Protein AF-A0A9E1R5B2-F1 (afdb_monomer_lite)

Structure (mmCIF, N/CA/C/O backbone):
data_AF-A0A9E1R5B2-F1
#
_entry.id   AF-A0A9E1R5B2-F1
#
loop_
_atom_site.group_PDB
_atom_site.id
_atom_site.type_symbol
_atom_site.label_atom_id
_atom_site.label_alt_id
_atom_site.label_comp_id
_atom_site.label_asym_id
_atom_site.label_entity_id
_atom_site.label_seq_id
_atom_site.pdbx_PDB_ins_code
_atom_site.Cartn_x
_atom_site.Cartn_y
_atom_site.Cartn_z
_atom_site.occupancy
_atom_site.B_iso_or_equiv
_atom_site.auth_seq_id
_atom_site.auth_comp_id
_atom_site.auth_asym_id
_atom_site.auth_atom_id
_atom_site.pdbx_PDB_model_num
ATOM 1 N N . MET A 1 1 ? -4.567 -9.387 32.102 1.00 35.97 1 MET A N 1
ATOM 2 C CA . MET A 1 1 ? -4.896 -8.637 30.871 1.00 35.97 1 MET A CA 1
ATOM 3 C C . MET A 1 1 ? -3.694 -7.765 30.539 1.00 35.97 1 MET A C 1
ATOM 5 O O . MET A 1 1 ? -3.630 -6.636 31.003 1.00 35.97 1 MET A O 1
ATOM 9 N N . ASN A 1 2 ? -2.691 -8.317 29.847 1.00 33.41 2 ASN A N 1
ATOM 10 C CA . ASN A 1 2 ? -1.475 -7.568 29.528 1.00 33.41 2 ASN A CA 1
ATOM 11 C C . ASN A 1 2 ? -1.735 -6.701 28.302 1.00 33.41 2 ASN A C 1
ATOM 13 O O . ASN A 1 2 ? -1.891 -7.204 27.193 1.00 33.41 2 ASN A O 1
ATOM 17 N N . GLN A 1 3 ? -1.818 -5.397 28.540 1.00 43.84 3 GLN A N 1
ATOM 18 C CA . GLN A 1 3 ? -1.762 -4.391 27.496 1.00 43.84 3 GLN A CA 1
ATOM 19 C C . GLN A 1 3 ? -0.356 -4.438 26.897 1.00 43.84 3 GLN A C 1
ATOM 21 O O . GLN A 1 3 ? 0.608 -4.012 27.530 1.00 43.84 3 GLN A O 1
ATOM 26 N N . THR A 1 4 ? -0.222 -4.995 25.697 1.00 49.78 4 THR A N 1
ATOM 27 C CA . THR A 1 4 ? 1.000 -4.848 24.910 1.00 49.78 4 THR A CA 1
ATOM 28 C C . THR A 1 4 ? 1.138 -3.366 24.574 1.00 49.78 4 THR A C 1
ATOM 30 O O . THR A 1 4 ? 0.396 -2.843 23.743 1.00 49.78 4 THR A O 1
ATOM 33 N N . GLN A 1 5 ? 2.036 -2.666 25.267 1.00 50.47 5 GLN A N 1
ATOM 34 C CA . GLN A 1 5 ? 2.454 -1.321 24.885 1.00 50.47 5 GLN A CA 1
ATOM 35 C C . GLN A 1 5 ? 3.054 -1.407 23.481 1.00 50.47 5 GLN A C 1
ATOM 37 O O . GLN A 1 5 ? 4.150 -1.934 23.301 1.00 50.47 5 GLN A O 1
ATOM 42 N N . ILE A 1 6 ? 2.327 -0.913 22.480 1.00 56.50 6 ILE A N 1
ATOM 43 C CA . ILE A 1 6 ? 2.878 -0.728 21.140 1.00 56.50 6 ILE A CA 1
ATOM 4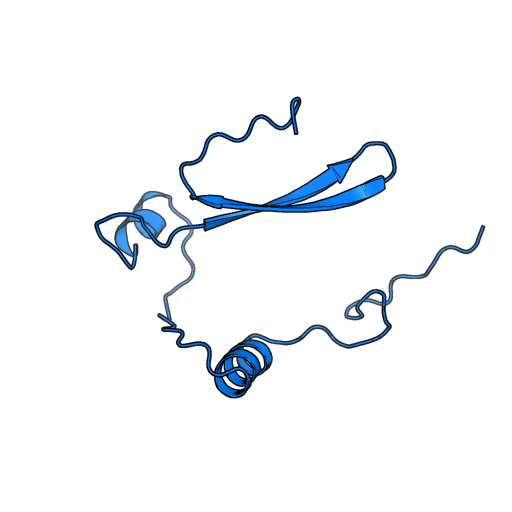4 C C . ILE A 1 6 ? 3.889 0.417 21.251 1.00 56.50 6 ILE A C 1
ATOM 46 O O . ILE A 1 6 ? 3.510 1.585 21.325 1.00 56.50 6 ILE A O 1
ATOM 50 N N . GLN A 1 7 ? 5.179 0.084 21.330 1.00 56.38 7 GLN A N 1
ATOM 51 C CA . GLN A 1 7 ? 6.245 1.065 21.137 1.00 56.38 7 GLN A CA 1
ATOM 52 C C . GLN A 1 7 ? 6.146 1.607 19.709 1.00 56.38 7 GLN A C 1
ATOM 54 O O . GLN A 1 7 ? 6.075 0.837 18.750 1.00 56.38 7 GLN A O 1
ATOM 59 N N . ALA A 1 8 ? 6.134 2.934 19.568 1.00 61.44 8 ALA A N 1
ATOM 60 C CA . ALA A 1 8 ? 6.163 3.582 18.263 1.00 61.44 8 ALA A CA 1
ATOM 61 C C . ALA A 1 8 ? 7.366 3.058 17.447 1.00 61.44 8 ALA A C 1
ATOM 63 O O . ALA A 1 8 ? 8.477 2.982 17.968 1.00 61.44 8 ALA A O 1
ATOM 64 N N . ASN A 1 9 ? 7.140 2.691 16.180 1.00 71.88 9 ASN A N 1
ATOM 65 C CA . ASN A 1 9 ? 8.136 2.156 15.231 1.00 71.88 9 ASN A CA 1
ATOM 66 C C . ASN A 1 9 ? 8.660 0.726 15.477 1.00 71.88 9 ASN A C 1
ATOM 68 O O . ASN A 1 9 ? 9.794 0.411 15.096 1.00 71.88 9 ASN A O 1
ATOM 72 N N . ARG A 1 10 ? 7.854 -0.166 16.063 1.00 85.62 10 ARG A N 1
ATOM 73 C CA . ARG A 1 10 ? 8.148 -1.609 16.115 1.00 85.62 10 ARG A CA 1
ATOM 74 C C . ARG A 1 10 ? 6.993 -2.438 15.553 1.00 85.62 10 ARG A C 1
ATOM 76 O O . ARG A 1 10 ? 5.830 -2.104 15.771 1.00 85.62 10 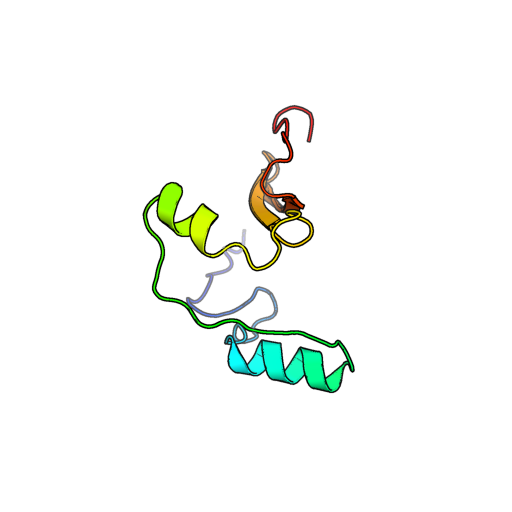ARG A O 1
ATOM 83 N N . LEU A 1 11 ? 7.322 -3.508 14.831 1.00 85.62 11 LEU A N 1
ATOM 84 C CA . LEU A 1 11 ? 6.361 -4.525 14.402 1.00 85.62 11 LEU A CA 1
ATOM 85 C C . LEU A 1 11 ? 5.992 -5.448 15.577 1.00 85.62 11 LEU A C 1
ATOM 87 O O . LEU A 1 11 ? 6.625 -5.419 16.633 1.00 85.62 11 LEU A O 1
ATOM 91 N N . ILE A 1 12 ? 4.953 -6.272 15.401 1.00 84.12 12 ILE A N 1
ATOM 92 C CA . ILE A 1 12 ? 4.440 -7.184 16.446 1.00 84.12 12 ILE A CA 1
ATOM 93 C C . ILE A 1 12 ? 5.512 -8.192 16.901 1.00 84.12 12 ILE A C 1
ATOM 95 O O . ILE A 1 12 ? 5.507 -8.613 18.055 1.00 84.12 12 ILE A O 1
ATOM 99 N N . ASP A 1 13 ? 6.447 -8.543 16.019 1.00 87.38 13 ASP A N 1
ATOM 100 C CA . ASP A 1 13 ? 7.582 -9.429 16.300 1.00 87.38 13 ASP A CA 1
ATOM 101 C C . ASP A 1 13 ? 8.788 -8.716 16.951 1.00 87.38 13 ASP A C 1
ATOM 103 O O . ASP A 1 13 ? 9.809 -9.345 17.220 1.00 87.38 13 ASP A O 1
ATOM 107 N N . GLY A 1 14 ? 8.684 -7.410 17.223 1.00 87.50 14 GLY A N 1
ATOM 108 C CA . GLY A 1 14 ? 9.745 -6.599 17.824 1.00 87.50 14 GLY A CA 1
ATOM 109 C C . GLY A 1 14 ? 10.779 -6.052 16.836 1.00 87.50 14 GLY A C 1
ATOM 110 O O . GLY A 1 14 ? 11.677 -5.317 17.255 1.00 87.50 14 GLY A O 1
ATOM 111 N N . SER A 1 15 ? 10.660 -6.354 15.541 1.00 89.31 15 SER A N 1
ATOM 112 C CA . SER A 1 15 ? 11.552 -5.825 14.506 1.00 89.31 15 SER A CA 1
ATOM 113 C C . SER A 1 15 ? 11.222 -4.373 14.123 1.00 89.31 15 SER A C 1
ATOM 115 O O . SER A 1 15 ? 10.171 -3.819 14.467 1.00 89.31 15 SER A O 1
ATOM 117 N N . THR A 1 16 ? 12.153 -3.710 13.432 1.00 90.75 16 THR A N 1
ATOM 118 C CA . THR A 1 16 ? 11.928 -2.395 12.814 1.00 90.75 16 THR A CA 1
ATOM 119 C C . THR A 1 16 ? 11.202 -2.545 11.479 1.00 90.75 16 THR A C 1
ATOM 121 O O . THR A 1 16 ? 11.631 -3.376 10.676 1.00 90.75 16 THR A O 1
ATOM 124 N N . PRO A 1 17 ? 10.191 -1.709 11.178 1.00 90.81 17 PRO A N 1
ATOM 125 C CA . PRO A 1 17 ? 9.629 -1.632 9.834 1.00 90.81 17 PRO A CA 1
ATOM 126 C C . PRO A 1 17 ? 10.720 -1.342 8.797 1.00 90.81 17 PRO A C 1
ATOM 128 O O . PRO A 1 17 ? 11.592 -0.503 9.035 1.00 90.81 17 PRO A O 1
ATOM 131 N N . MET A 1 18 ? 10.660 -2.024 7.655 1.00 91.50 18 MET A N 1
ATOM 132 C CA . MET A 1 18 ? 11.553 -1.745 6.532 1.00 91.50 18 MET A CA 1
ATOM 133 C C . MET A 1 18 ? 11.197 -0.397 5.899 1.00 91.50 18 MET A C 1
ATOM 135 O O . MET A 1 18 ? 10.020 -0.066 5.749 1.00 91.50 18 MET A O 1
ATOM 139 N N . ASN A 1 19 ? 12.210 0.376 5.513 1.00 92.06 19 ASN A N 1
ATOM 140 C CA . ASN A 1 19 ? 12.023 1.529 4.635 1.00 92.06 19 ASN A CA 1
ATOM 141 C C . ASN A 1 19 ? 11.953 1.092 3.159 1.00 92.06 19 ASN A C 1
ATOM 143 O O . ASN A 1 19 ? 12.230 -0.062 2.831 1.00 92.06 19 ASN A O 1
ATOM 147 N N . SER A 1 20 ? 11.612 2.020 2.262 1.00 91.25 20 SER A N 1
ATOM 148 C CA . SER A 1 20 ? 11.448 1.726 0.834 1.00 91.25 20 SER A CA 1
ATOM 149 C C . SER A 1 20 ? 12.684 1.083 0.197 1.00 91.25 20 SER A C 1
ATOM 151 O O . SER A 1 20 ? 12.540 0.096 -0.515 1.00 91.25 20 SER A O 1
ATOM 153 N N . ASN A 1 21 ? 13.893 1.573 0.494 1.00 92.44 21 ASN A N 1
ATOM 154 C CA . ASN A 1 21 ? 15.127 1.034 -0.091 1.00 92.44 21 ASN A CA 1
ATOM 155 C C . ASN A 1 21 ? 15.355 -0.419 0.335 1.00 92.44 21 ASN A C 1
ATOM 157 O O . ASN A 1 21 ? 15.646 -1.262 -0.505 1.00 92.44 21 ASN A O 1
ATOM 161 N N . GLN A 1 22 ? 15.135 -0.725 1.616 1.00 94.56 22 GLN A N 1
ATOM 162 C CA . GLN A 1 22 ? 15.274 -2.087 2.140 1.00 94.56 22 GLN A CA 1
ATOM 163 C C . GLN A 1 22 ? 14.293 -3.063 1.476 1.00 94.56 22 GLN A C 1
ATOM 165 O O . GLN A 1 22 ? 14.636 -4.218 1.237 1.00 94.56 22 GLN A O 1
ATOM 170 N N . ILE A 1 23 ? 13.074 -2.612 1.162 1.00 93.94 23 ILE A N 1
ATOM 171 C CA . ILE A 1 23 ? 12.085 -3.431 0.448 1.00 93.94 23 ILE A CA 1
ATOM 172 C C . ILE A 1 23 ? 12.533 -3.670 -0.997 1.00 93.94 23 ILE A C 1
ATOM 174 O O . ILE A 1 23 ? 12.500 -4.809 -1.455 1.00 93.94 23 ILE A O 1
ATOM 178 N N . LEU A 1 24 ? 12.972 -2.626 -1.705 1.00 93.56 24 LEU A N 1
ATOM 179 C CA . LEU A 1 24 ? 13.423 -2.740 -3.095 1.00 93.56 24 LEU A CA 1
ATOM 180 C C . LEU A 1 24 ? 14.652 -3.651 -3.223 1.00 93.56 24 LEU A C 1
ATOM 182 O O . LEU A 1 24 ? 14.676 -4.529 -4.081 1.00 93.56 24 LEU A O 1
ATOM 186 N N . GLU A 1 25 ? 15.627 -3.516 -2.323 1.00 94.69 25 GLU A N 1
ATOM 187 C CA . GLU A 1 25 ? 16.774 -4.428 -2.232 1.00 94.69 25 GLU A CA 1
ATOM 188 C C . GLU A 1 25 ? 16.315 -5.870 -1.999 1.00 94.69 25 GLU A C 1
ATOM 190 O O . GLU A 1 25 ? 16.796 -6.793 -2.659 1.00 94.69 25 GLU A O 1
ATOM 195 N 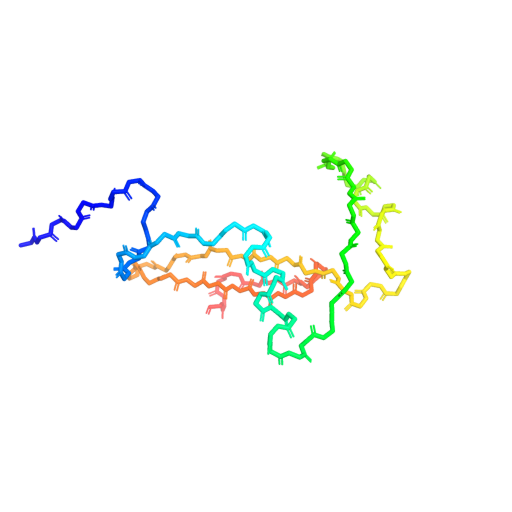N . LYS A 1 26 ? 15.321 -6.076 -1.124 1.00 95.12 26 LYS A N 1
ATOM 196 C CA . LYS A 1 26 ? 14.803 -7.415 -0.849 1.00 95.12 26 LYS A CA 1
ATOM 197 C C . LYS A 1 26 ? 14.133 -8.059 -2.062 1.00 95.12 26 LYS A C 1
ATOM 199 O O . LYS A 1 26 ? 14.257 -9.268 -2.246 1.00 95.12 26 LYS A O 1
ATOM 204 N N . LEU A 1 27 ? 13.433 -7.280 -2.885 1.00 95.62 27 LEU A N 1
ATOM 205 C CA . LEU A 1 27 ? 12.837 -7.774 -4.131 1.00 95.62 27 LEU A CA 1
ATOM 206 C C . LEU A 1 27 ? 13.917 -8.227 -5.123 1.00 95.62 27 LEU A C 1
ATOM 208 O O . LEU A 1 27 ? 13.787 -9.306 -5.702 1.00 95.62 27 LEU A O 1
ATOM 212 N N . ILE A 1 28 ? 15.015 -7.471 -5.234 1.00 94.94 28 ILE A N 1
ATOM 213 C CA . ILE A 1 28 ? 16.175 -7.830 -6.065 1.00 94.94 28 ILE A CA 1
ATOM 214 C C . ILE A 1 28 ? 16.816 -9.134 -5.572 1.00 94.94 28 ILE A C 1
ATOM 216 O O . ILE A 1 28 ? 17.067 -10.032 -6.371 1.00 94.94 28 ILE A O 1
ATOM 220 N N . GLU A 1 29 ? 17.039 -9.278 -4.260 1.00 96.81 29 GLU A N 1
ATOM 221 C CA . GLU A 1 29 ? 17.579 -10.514 -3.669 1.00 96.81 29 GLU A CA 1
ATOM 222 C C . GLU A 1 29 ? 16.712 -11.745 -3.963 1.00 96.81 29 GLU A C 1
ATOM 224 O O . GLU A 1 29 ? 17.226 -12.853 -4.109 1.00 96.81 29 GLU A O 1
ATOM 229 N N . LEU A 1 30 ? 15.392 -11.558 -4.025 1.00 97.50 30 LEU A N 1
ATOM 230 C CA . LEU A 1 30 ? 14.429 -12.612 -4.340 1.00 97.50 30 LEU A CA 1
ATOM 231 C C . LEU A 1 30 ? 14.320 -12.898 -5.847 1.00 97.50 30 LEU A C 1
ATOM 233 O O . LEU A 1 30 ? 13.615 -13.833 -6.224 1.00 97.50 30 LEU A O 1
ATOM 237 N N . GLY A 1 31 ? 15.003 -12.126 -6.700 1.00 96.44 31 GLY A N 1
ATOM 238 C CA . GLY A 1 31 ? 14.924 -12.246 -8.156 1.00 96.44 31 GLY A CA 1
ATOM 239 C C . GLY A 1 31 ? 13.578 -11.797 -8.731 1.00 96.44 31 GLY A C 1
ATOM 240 O O . GLY A 1 31 ? 13.148 -12.327 -9.752 1.00 96.44 31 GLY A O 1
ATOM 241 N N . ILE A 1 32 ? 12.884 -10.874 -8.056 1.00 95.31 32 ILE A N 1
ATOM 242 C CA . ILE A 1 32 ? 11.604 -10.319 -8.506 1.00 95.31 32 ILE A CA 1
ATOM 243 C C . ILE A 1 32 ? 11.881 -9.035 -9.287 1.00 95.31 32 ILE A C 1
ATOM 245 O O . ILE A 1 32 ? 12.288 -8.028 -8.708 1.00 95.31 32 ILE A O 1
ATOM 249 N N . ASP A 1 33 ? 11.618 -9.061 -10.592 1.00 90.19 33 ASP A N 1
ATOM 250 C CA . ASP A 1 33 ? 11.750 -7.881 -11.443 1.00 90.19 33 ASP A CA 1
ATOM 251 C C . ASP A 1 33 ? 10.693 -6.828 -11.077 1.00 90.19 33 ASP A C 1
ATOM 253 O O . ASP A 1 33 ? 9.486 -7.072 -11.149 1.00 90.19 33 ASP A O 1
ATOM 257 N N . CYS A 1 34 ? 11.143 -5.631 -10.69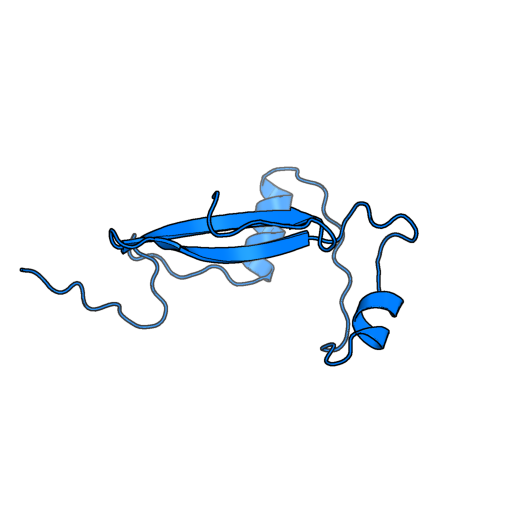8 1.00 87.06 34 CYS A N 1
ATOM 258 C CA . CYS A 1 34 ? 10.281 -4.498 -10.379 1.00 87.06 34 CYS A CA 1
ATOM 259 C C . CYS A 1 34 ? 10.788 -3.215 -11.046 1.00 87.06 34 CYS A C 1
ATOM 261 O O . CYS A 1 34 ? 11.985 -2.937 -11.065 1.00 87.06 34 CYS A O 1
ATOM 263 N N . THR A 1 35 ? 9.868 -2.406 -11.571 1.00 87.25 35 THR A N 1
ATOM 264 C CA . THR A 1 35 ? 10.168 -1.059 -12.076 1.00 87.25 35 THR A CA 1
ATOM 265 C C . THR A 1 35 ? 9.555 -0.032 -11.133 1.00 87.25 35 THR A C 1
ATOM 267 O O . THR A 1 35 ? 8.355 -0.084 -10.869 1.00 87.25 35 THR A O 1
ATOM 270 N N . THR A 1 36 ? 10.368 0.904 -10.644 1.00 87.81 36 THR A N 1
ATOM 271 C CA . THR A 1 36 ? 9.925 2.006 -9.777 1.00 87.81 36 THR A CA 1
ATOM 272 C C . THR A 1 36 ? 9.929 3.307 -10.569 1.00 87.81 36 THR A C 1
ATOM 274 O O . THR A 1 36 ? 10.918 3.626 -11.227 1.00 87.81 36 THR A O 1
ATOM 277 N N . ILE A 1 37 ? 8.828 4.057 -10.507 1.00 84.88 37 ILE A N 1
ATOM 278 C CA . ILE A 1 37 ? 8.691 5.376 -11.134 1.00 84.88 37 ILE A CA 1
ATOM 279 C C . ILE A 1 37 ? 8.542 6.406 -10.016 1.00 84.88 37 ILE A C 1
ATOM 281 O O . ILE A 1 37 ? 7.522 6.429 -9.329 1.00 84.88 37 ILE A O 1
ATOM 285 N N . ASP A 1 38 ? 9.550 7.257 -9.840 1.00 86.44 38 ASP A N 1
ATOM 286 C CA . ASP A 1 38 ? 9.475 8.375 -8.901 1.00 86.44 38 ASP A CA 1
ATOM 287 C C . ASP A 1 38 ? 8.574 9.481 -9.455 1.00 86.44 38 ASP A C 1
ATOM 289 O O . ASP A 1 38 ? 8.687 9.889 -10.613 1.00 86.44 38 ASP A O 1
ATOM 293 N N . HIS A 1 39 ? 7.684 9.996 -8.611 1.00 82.44 39 HIS A N 1
ATOM 294 C CA . HIS A 1 39 ? 6.747 11.046 -8.983 1.00 82.44 39 HIS A CA 1
ATOM 295 C C . HIS A 1 39 ? 6.466 11.988 -7.803 1.00 82.44 39 HIS A C 1
ATOM 297 O O . HIS A 1 39 ? 6.612 11.594 -6.642 1.00 82.44 39 HIS A O 1
ATOM 303 N N . PRO A 1 40 ? 6.057 13.244 -8.058 1.00 84.50 40 PRO A N 1
ATOM 304 C CA . PRO A 1 40 ? 5.624 14.138 -6.991 1.00 84.50 40 PRO A CA 1
ATOM 305 C C . PRO A 1 40 ? 4.360 13.597 -6.293 1.00 84.50 40 PRO A C 1
ATOM 307 O O . PRO A 1 40 ? 3.581 12.868 -6.914 1.00 84.50 40 PRO A O 1
ATOM 310 N N . PRO A 1 41 ? 4.113 13.954 -5.018 1.00 82.19 41 PRO A N 1
ATOM 311 C CA . PRO A 1 41 ? 2.879 13.588 -4.331 1.00 82.19 41 PRO A CA 1
ATOM 312 C C . PRO A 1 41 ? 1.639 14.072 -5.090 1.00 82.19 41 PRO A C 1
ATOM 314 O O . PRO A 1 41 ? 1.559 15.230 -5.497 1.00 82.19 41 PRO A O 1
ATOM 317 N N . MET A 1 42 ? 0.667 13.177 -5.245 1.00 77.06 42 MET A N 1
ATOM 318 C CA . MET A 1 42 ? -0.564 13.415 -5.997 1.00 77.06 42 MET A CA 1
ATOM 319 C C . MET A 1 42 ? -1.706 13.692 -5.024 1.00 77.06 42 MET A C 1
ATOM 321 O O . MET A 1 42 ? -1.910 12.930 -4.079 1.00 77.06 42 MET A O 1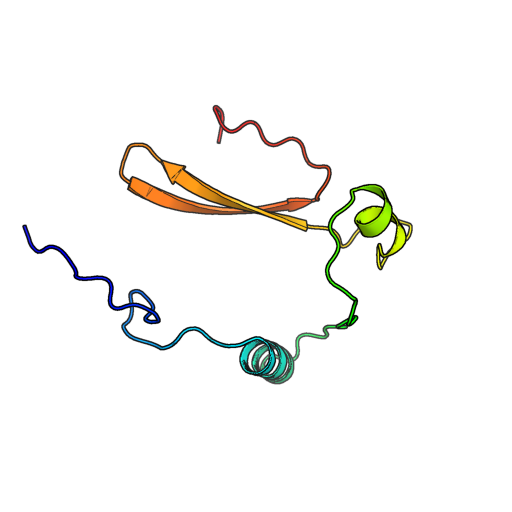
ATOM 325 N N . PHE A 1 43 ? -2.460 14.766 -5.255 1.00 76.50 43 PHE A N 1
ATOM 326 C CA . PHE A 1 43 ? -3.570 15.160 -4.375 1.00 76.50 43 PHE A CA 1
ATOM 327 C C . PHE A 1 43 ? -4.923 15.192 -5.086 1.00 76.50 43 PHE A C 1
ATOM 329 O O . PHE A 1 43 ? -5.959 15.172 -4.422 1.00 76.50 43 PHE A O 1
ATOM 336 N N . SER A 1 44 ? -4.933 15.238 -6.421 1.00 80.81 44 SER A N 1
ATOM 337 C CA . SER A 1 44 ? -6.160 15.241 -7.211 1.00 80.81 44 SER A CA 1
ATOM 338 C C . SER A 1 44 ? -6.342 13.935 -7.982 1.00 80.81 44 SER A C 1
ATOM 340 O O . SER A 1 44 ? -5.385 13.265 -8.369 1.00 80.81 44 SER A O 1
ATOM 342 N N . VAL A 1 45 ? -7.604 13.593 -8.248 1.00 73.69 45 VAL A N 1
ATOM 343 C CA . VAL A 1 45 ? -7.972 12.418 -9.054 1.00 73.69 45 VAL A CA 1
ATOM 344 C C . VAL A 1 45 ? -7.436 12.537 -10.484 1.00 73.69 45 VAL A C 1
ATOM 346 O O . VAL A 1 45 ? -7.049 11.534 -11.080 1.00 73.69 45 VAL A O 1
ATOM 349 N N . SER A 1 46 ? -7.421 13.749 -11.048 1.00 71.50 46 SER A N 1
ATOM 350 C CA . SER A 1 46 ? -6.872 14.001 -12.384 1.00 71.50 46 SER A CA 1
ATOM 351 C C . SER A 1 46 ? -5.372 13.749 -12.437 1.00 71.50 46 SER A C 1
ATOM 353 O O . SER A 1 46 ? -4.911 13.133 -13.396 1.00 71.50 46 SER A O 1
ATOM 355 N N . ASP A 1 47 ? -4.638 14.151 -11.396 1.00 68.81 47 ASP A N 1
ATOM 356 C CA . ASP A 1 47 ? -3.198 13.921 -11.332 1.00 68.81 47 ASP A CA 1
ATOM 357 C C . ASP A 1 47 ? -2.937 12.413 -11.268 1.00 68.81 47 ASP A C 1
ATOM 359 O O . ASP A 1 47 ? -2.264 11.882 -12.151 1.00 68.81 47 ASP A O 1
ATOM 363 N N . SER A 1 48 ? -3.564 11.686 -10.330 1.00 69.75 48 SER A N 1
ATOM 364 C CA . SER A 1 48 ? -3.399 10.226 -10.185 1.00 69.75 48 SER A CA 1
ATOM 365 C C . SER A 1 48 ? -3.694 9.442 -11.467 1.00 69.75 48 SER A C 1
ATOM 367 O O . SER A 1 48 ? -3.022 8.458 -11.756 1.00 69.75 48 SER A O 1
ATOM 369 N N . LYS A 1 49 ? -4.658 9.893 -12.279 1.00 67.94 49 LYS A N 1
ATOM 370 C CA . LYS A 1 49 ? -4.977 9.263 -13.571 1.00 67.94 49 LYS A CA 1
ATOM 371 C C . LYS A 1 49 ? -3.948 9.546 -14.665 1.00 67.94 49 LYS A C 1
ATOM 373 O O . LYS A 1 49 ? -3.771 8.714 -15.549 1.00 67.94 49 LYS A O 1
ATOM 378 N N . SER A 1 50 ? -3.295 10.706 -14.629 1.00 64.25 50 SER A N 1
ATOM 379 C CA . SER A 1 50 ? -2.334 11.127 -15.659 1.00 64.25 50 SER A CA 1
ATOM 380 C C . SER A 1 50 ? -0.990 10.400 -15.581 1.00 64.25 50 SER A C 1
ATOM 382 O O . SER A 1 50 ? -0.304 10.278 -16.591 1.00 64.25 50 SER A O 1
ATOM 384 N N . LEU A 1 51 ? -0.638 9.884 -14.400 1.00 64.75 51 LEU A N 1
ATOM 385 C CA . LEU A 1 51 ? 0.628 9.199 -14.138 1.00 64.75 51 LEU A CA 1
ATOM 386 C C . LEU A 1 51 ? 0.497 7.667 -14.134 1.00 64.75 51 LEU A C 1
ATOM 388 O O . LEU A 1 51 ? 1.399 6.965 -13.680 1.00 64.75 51 LEU A O 1
ATOM 392 N N . ARG A 1 52 ? -0.628 7.138 -14.631 1.00 65.81 52 ARG A N 1
ATOM 393 C CA . ARG A 1 52 ? -0.845 5.695 -14.747 1.00 65.81 52 ARG A CA 1
ATOM 394 C C . ARG A 1 52 ? 0.248 5.088 -15.621 1.00 65.81 52 ARG A C 1
ATOM 396 O O . ARG A 1 52 ? 0.351 5.388 -16.808 1.00 65.81 52 ARG A O 1
ATOM 403 N N . ALA A 1 53 ? 1.056 4.216 -15.019 1.00 56.59 53 ALA A N 1
ATOM 404 C CA . ALA A 1 53 ? 2.195 3.570 -15.670 1.00 56.59 53 ALA A CA 1
ATOM 405 C C . ALA A 1 53 ? 1.776 2.649 -16.830 1.00 56.59 53 ALA A C 1
ATOM 407 O O . ALA A 1 53 ? 2.592 2.303 -17.681 1.00 56.59 53 ALA A O 1
ATOM 408 N N . THR A 1 54 ? 0.498 2.262 -16.883 1.00 54.50 54 THR A N 1
ATOM 409 C CA . THR A 1 54 ? -0.067 1.463 -17.969 1.00 54.50 54 THR A CA 1
ATOM 410 C C . THR A 1 54 ? -1.342 2.125 -18.502 1.00 54.50 54 THR A C 1
ATOM 412 O O . THR A 1 54 ? -2.306 2.282 -17.752 1.00 54.50 54 THR A O 1
ATOM 415 N N . PRO A 1 55 ? -1.402 2.473 -19.802 1.00 51.19 55 PRO A N 1
ATOM 416 C CA . PRO A 1 55 ? -2.631 2.945 -20.448 1.00 51.19 55 PRO A CA 1
ATOM 417 C C . PRO A 1 55 ? -3.797 1.948 -20.346 1.00 51.19 55 PRO A C 1
ATOM 419 O O . PRO A 1 55 ? -4.950 2.331 -20.512 1.00 51.19 55 PRO A O 1
ATOM 422 N N . GLU A 1 56 ? -3.497 0.679 -20.048 1.00 52.44 56 GLU A N 1
ATOM 423 C CA . GLU A 1 56 ? -4.470 -0.410 -19.924 1.00 52.44 56 GLU A CA 1
ATOM 424 C C . GLU A 1 56 ? -4.841 -0.781 -18.474 1.00 52.44 56 GLU A C 1
ATOM 426 O O . GLU A 1 56 ? -5.553 -1.758 -18.263 1.00 52.44 56 GLU A O 1
ATOM 431 N N . GLY A 1 57 ? -4.387 -0.028 -17.460 1.00 51.06 57 GLY A N 1
ATOM 432 C CA . GLY A 1 57 ? -4.860 -0.178 -16.071 1.00 51.06 57 GLY A CA 1
ATOM 433 C C . GLY A 1 57 ? -4.493 -1.494 -15.366 1.00 51.06 57 GLY A C 1
ATOM 434 O O . GLY A 1 57 ? -5.048 -1.806 -14.314 1.00 51.06 57 GLY A O 1
ATOM 435 N N . GLN A 1 58 ? -3.561 -2.281 -15.912 1.00 54.16 58 GLN A N 1
ATOM 436 C CA . GLN A 1 58 ? -3.221 -3.613 -15.387 1.00 54.16 58 GLN A CA 1
ATOM 437 C C . GLN A 1 58 ? -2.364 -3.583 -14.100 1.00 54.16 58 GLN A C 1
ATOM 439 O O . GLN A 1 58 ? -2.129 -4.636 -13.514 1.00 54.16 58 GLN A O 1
ATOM 444 N N . GLY A 1 59 ? -1.920 -2.407 -13.634 1.00 60.09 59 GLY A N 1
ATOM 445 C CA . GLY A 1 59 ? -0.991 -2.276 -12.497 1.00 60.09 59 GLY A CA 1
ATOM 446 C C . GLY A 1 59 ? -1.486 -1.479 -11.286 1.00 60.09 59 GLY A C 1
ATOM 447 O O . GLY A 1 59 ? -0.801 -1.468 -10.265 1.00 60.09 59 GLY A O 1
ATOM 448 N N . ASP A 1 60 ? -2.648 -0.825 -11.364 1.00 78.31 60 ASP A N 1
ATOM 449 C CA . ASP A 1 60 ? -3.104 0.060 -10.290 1.00 78.31 60 ASP A CA 1
ATOM 450 C C . ASP A 1 60 ? -3.881 -0.734 -9.232 1.00 78.31 60 ASP A C 1
ATOM 452 O O . ASP A 1 60 ? -4.931 -1.331 -9.498 1.00 78.31 60 ASP A O 1
ATOM 456 N N . LEU A 1 61 ? -3.350 -0.744 -8.010 1.00 88.00 61 LEU A N 1
ATOM 457 C CA . LEU A 1 61 ? -3.929 -1.433 -6.863 1.00 88.00 61 LEU A CA 1
ATOM 458 C C . LEU A 1 61 ? -4.366 -0.424 -5.805 1.00 88.00 61 LEU A C 1
ATOM 460 O O . LEU A 1 61 ? -3.685 0.565 -5.539 1.00 88.00 61 LEU A O 1
ATOM 464 N N . LYS A 1 62 ? -5.457 -0.741 -5.112 1.00 89.62 62 LYS A N 1
ATOM 465 C CA . LYS A 1 62 ? -5.790 -0.123 -3.829 1.00 89.62 62 LYS A CA 1
ATOM 466 C C . LYS A 1 62 ? -5.694 -1.153 -2.716 1.00 89.62 62 LYS A C 1
ATOM 468 O O . LYS A 1 62 ? -6.010 -2.331 -2.895 1.00 89.62 62 LYS A O 1
ATOM 473 N N . ASN A 1 63 ? -5.278 -0.676 -1.551 1.00 94.44 63 ASN A N 1
ATOM 474 C CA . ASN A 1 63 ? -5.101 -1.489 -0.360 1.00 94.44 63 ASN A CA 1
ATOM 475 C C . ASN A 1 63 ? -6.065 -1.014 0.725 1.00 94.44 63 ASN A C 1
ATOM 477 O O . ASN A 1 63 ? -6.058 0.161 1.093 1.00 94.44 63 ASN A O 1
ATOM 481 N N . LEU A 1 64 ? -6.894 -1.919 1.240 1.00 95.25 64 LEU A N 1
ATOM 482 C CA . LEU A 1 64 ? -7.802 -1.647 2.347 1.00 95.25 64 LEU A CA 1
ATOM 483 C C . LEU A 1 64 ? -7.249 -2.326 3.599 1.00 95.25 64 LEU A C 1
ATOM 485 O O . LEU A 1 64 ? -7.165 -3.553 3.665 1.00 95.25 64 LEU A O 1
ATOM 489 N N . PHE A 1 65 ? -6.878 -1.522 4.593 1.00 95.69 65 PHE A N 1
ATOM 490 C CA . PHE A 1 65 ? -6.456 -2.010 5.901 1.00 95.69 65 PHE A CA 1
ATOM 491 C C . PHE A 1 65 ? -7.650 -1.985 6.858 1.00 95.69 65 PHE A C 1
ATOM 493 O O . PHE A 1 65 ? -8.097 -0.920 7.286 1.00 95.69 65 PHE A O 1
ATOM 500 N N . LEU A 1 66 ? -8.211 -3.161 7.140 1.00 95.12 66 LEU A N 1
ATOM 501 C CA . LEU A 1 66 ? -9.504 -3.325 7.805 1.00 95.12 66 LEU A CA 1
ATOM 502 C C . LEU A 1 66 ? -9.357 -4.017 9.160 1.00 95.12 66 LEU A C 1
ATOM 504 O O . LEU A 1 66 ? -8.413 -4.764 9.414 1.00 95.12 66 LEU A O 1
ATOM 508 N N . LYS A 1 67 ? -10.342 -3.800 10.032 1.00 94.62 67 LYS A N 1
ATOM 509 C CA . LYS A 1 67 ? -10.462 -4.471 11.327 1.00 94.62 67 LYS A CA 1
ATOM 510 C C . LYS A 1 67 ? -11.887 -4.971 11.512 1.00 94.62 67 LYS A C 1
ATOM 512 O O . LYS A 1 67 ? -12.830 -4.192 11.396 1.00 94.62 67 LYS A O 1
ATOM 517 N N . ASN A 1 68 ? -12.054 -6.250 11.838 1.00 93.25 68 ASN A N 1
ATOM 518 C CA . ASN A 1 68 ? -13.379 -6.807 12.106 1.00 93.25 68 ASN A CA 1
ATOM 519 C C . ASN A 1 68 ? -13.835 -6.554 13.559 1.00 93.25 68 ASN A C 1
ATOM 521 O O . ASN A 1 68 ? -13.067 -6.114 14.418 1.00 93.25 68 ASN A O 1
ATOM 525 N N . LYS A 1 69 ? -15.095 -6.889 13.867 1.00 92.94 69 LYS A N 1
ATOM 526 C CA . LYS A 1 69 ? -15.677 -6.718 15.215 1.00 92.94 69 LYS A CA 1
ATOM 527 C C . LYS A 1 69 ? -14.964 -7.528 16.307 1.00 92.94 69 LYS A C 1
ATOM 529 O O . LYS A 1 69 ? -14.987 -7.128 17.465 1.00 92.94 69 LYS A O 1
ATOM 534 N N . LYS A 1 70 ? -14.326 -8.648 15.948 1.00 94.56 70 LYS A N 1
ATOM 535 C CA . LYS A 1 70 ? -13.518 -9.479 16.862 1.00 94.56 70 LYS A CA 1
ATOM 536 C C . LYS A 1 70 ? -12.097 -8.933 17.054 1.00 94.56 70 LYS A C 1
ATOM 538 O O . LYS A 1 70 ? -11.315 -9.514 17.797 1.00 94.56 70 LYS A O 1
ATOM 543 N N . GLY A 1 71 ? -11.760 -7.826 16.395 1.00 91.00 71 GLY A N 1
ATOM 544 C CA . GLY A 1 71 ? -10.467 -7.167 16.485 1.00 91.00 71 GLY A CA 1
ATOM 545 C C . GLY A 1 71 ? -9.377 -7.745 15.584 1.00 91.00 71 GLY A C 1
ATOM 546 O O . GLY A 1 71 ? -8.235 -7.310 15.704 1.00 91.00 71 GLY A O 1
ATOM 547 N N . GLN A 1 72 ? -9.706 -8.678 14.688 1.00 92.88 72 GLN A N 1
ATOM 548 C CA . GLN A 1 72 ? -8.756 -9.221 13.716 1.00 92.88 72 GLN A CA 1
ATOM 549 C C . GLN A 1 72 ? -8.503 -8.202 12.602 1.00 92.88 72 GLN A C 1
ATOM 551 O O . GLN A 1 72 ? -9.447 -7.575 12.111 1.00 92.88 72 GLN A O 1
ATOM 556 N N . MET A 1 73 ? -7.235 -8.061 12.219 1.00 93.38 73 MET A N 1
ATOM 557 C CA . MET A 1 73 ? -6.772 -7.149 11.172 1.00 93.38 73 MET A CA 1
ATOM 558 C C . MET A 1 73 ? -6.712 -7.865 9.821 1.00 93.38 73 MET A C 1
ATOM 560 O O . MET A 1 73 ? -6.320 -9.028 9.765 1.00 93.38 73 MET A O 1
ATOM 564 N N . TRP A 1 74 ? -7.060 -7.154 8.751 1.00 94.62 74 TRP A N 1
ATOM 565 C CA . TRP A 1 74 ? -7.056 -7.644 7.374 1.00 94.62 74 TRP A CA 1
ATOM 566 C C . TRP A 1 74 ? -6.372 -6.630 6.458 1.00 94.62 74 TRP A C 1
ATOM 568 O O . TRP A 1 74 ? -6.541 -5.422 6.629 1.00 94.62 74 TRP A O 1
ATOM 578 N N . LEU A 1 75 ? -5.632 -7.129 5.470 1.00 95.81 75 LEU A N 1
ATOM 579 C CA . LEU A 1 75 ? -5.121 -6.346 4.351 1.00 95.81 75 LEU A CA 1
ATOM 580 C C . LEU A 1 75 ? -5.720 -6.918 3.071 1.00 95.81 75 LEU A C 1
ATOM 582 O O . LEU A 1 75 ? -5.530 -8.095 2.775 1.00 95.81 75 LEU A O 1
ATOM 586 N N . VAL A 1 76 ? -6.448 -6.086 2.335 1.00 94.81 76 VAL A N 1
ATOM 587 C CA . VAL A 1 76 ? -7.095 -6.473 1.080 1.00 94.81 76 VAL A CA 1
ATOM 588 C C . VAL A 1 76 ? -6.468 -5.670 -0.043 1.00 94.81 76 VAL A C 1
ATOM 590 O O . VAL A 1 76 ? -6.597 -4.446 -0.067 1.00 94.81 76 VAL A O 1
ATOM 593 N N . SER A 1 77 ? -5.805 -6.362 -0.964 1.00 94.06 77 SER A N 1
ATOM 594 C CA . SER A 1 77 ? -5.214 -5.786 -2.172 1.00 94.06 77 SER A CA 1
ATOM 595 C C . SER A 1 77 ? -6.068 -6.175 -3.372 1.00 94.06 77 SER A C 1
ATOM 597 O O . SER A 1 77 ? -6.334 -7.354 -3.596 1.00 94.06 77 SER A O 1
ATOM 599 N N . CYS A 1 78 ? -6.533 -5.185 -4.125 1.00 91.62 78 CYS A N 1
ATOM 600 C CA . CYS A 1 78 ? -7.378 -5.386 -5.302 1.00 91.62 78 CYS A CA 1
ATOM 601 C C . CYS A 1 78 ? -7.111 -4.287 -6.333 1.00 91.62 78 CYS A C 1
ATOM 603 O O . CYS A 1 78 ? -6.494 -3.274 -6.000 1.00 91.62 78 CYS A O 1
ATOM 605 N N . HIS A 1 79 ? -7.585 -4.471 -7.567 1.00 88.88 79 HIS A N 1
ATOM 606 C CA . HIS A 1 79 ? -7.514 -3.423 -8.586 1.00 88.88 79 HIS A CA 1
ATOM 607 C C . HIS A 1 79 ? -8.176 -2.128 -8.099 1.00 88.88 79 HIS A C 1
ATOM 609 O O . HIS A 1 79 ? -9.189 -2.165 -7.394 1.00 88.88 79 HIS A O 1
ATOM 615 N N . GLU A 1 80 ? -7.613 -0.983 -8.488 1.00 86.19 80 GLU A N 1
ATOM 616 C CA . GLU A 1 80 ? -8.097 0.346 -8.093 1.00 86.19 80 GLU A CA 1
ATOM 617 C C . GLU A 1 80 ? -9.614 0.498 -8.329 1.00 86.19 80 GLU A C 1
ATOM 619 O O . GLU A 1 80 ? -10.354 0.914 -7.430 1.00 86.19 80 GLU A O 1
ATOM 624 N N . ASP A 1 81 ? -10.095 0.055 -9.492 1.00 85.19 81 ASP A N 1
ATOM 625 C CA . ASP A 1 81 ? -11.494 0.185 -9.915 1.00 85.19 81 ASP A CA 1
ATOM 626 C C . ASP A 1 81 ? -12.416 -0.938 -9.389 1.00 85.19 81 ASP A C 1
ATOM 628 O O . ASP A 1 81 ? -13.635 -0.875 -9.557 1.00 85.19 81 ASP A O 1
ATOM 632 N N . GLN A 1 82 ? -11.878 -1.956 -8.701 1.00 88.50 82 GLN A N 1
ATOM 633 C CA . GLN A 1 82 ? -12.679 -3.066 -8.178 1.00 88.50 82 GLN A CA 1
ATOM 634 C C . GLN A 1 82 ? -13.656 -2.573 -7.103 1.00 88.50 82 GLN A C 1
ATOM 636 O O . GLN A 1 82 ? -13.258 -2.021 -6.073 1.00 88.50 82 GLN A O 1
ATOM 641 N N . MET A 1 83 ? -14.950 -2.821 -7.301 1.00 91.00 83 MET A N 1
ATOM 642 C CA . MET A 1 83 ? -15.958 -2.619 -6.258 1.00 91.00 83 MET A CA 1
ATOM 643 C C . MET A 1 83 ? -15.786 -3.693 -5.178 1.00 91.00 83 MET A C 1
ATOM 645 O O . MET A 1 83 ? -15.775 -4.888 -5.477 1.00 91.00 83 MET A O 1
ATOM 649 N N . VAL A 1 84 ? -15.638 -3.261 -3.924 1.00 92.62 84 VAL A N 1
ATOM 650 C CA . VAL A 1 84 ? -15.495 -4.140 -2.755 1.00 92.62 84 VAL A CA 1
ATOM 651 C C . VAL A 1 84 ? -16.670 -3.882 -1.818 1.00 92.62 84 VAL A C 1
ATOM 653 O O . VAL A 1 84 ? -16.784 -2.788 -1.262 1.00 92.62 84 VAL A O 1
ATOM 656 N N . ASP A 1 85 ? -17.541 -4.877 -1.644 1.00 94.38 85 ASP A N 1
ATOM 657 C CA . ASP A 1 85 ? -18.610 -4.819 -0.646 1.00 94.38 85 ASP A CA 1
ATOM 658 C C . ASP A 1 85 ? -18.055 -5.205 0.729 1.00 94.38 85 ASP A C 1
ATOM 660 O O . ASP A 1 85 ? -17.802 -6.371 1.012 1.00 94.38 85 ASP A O 1
ATOM 664 N N . LEU A 1 86 ? -17.870 -4.212 1.599 1.00 91.25 86 LEU A N 1
ATOM 665 C CA . LEU A 1 86 ? -17.317 -4.407 2.942 1.00 91.25 86 LEU A CA 1
ATOM 666 C C . LEU A 1 86 ? -18.248 -5.165 3.900 1.00 91.25 86 LEU A C 1
ATOM 668 O O . LEU A 1 86 ? -17.814 -5.511 4.997 1.00 91.25 86 LEU A O 1
ATOM 672 N N . LYS A 1 87 ? -19.527 -5.352 3.558 1.00 89.94 87 LYS A N 1
ATOM 673 C CA . LYS A 1 87 ? -20.479 -6.090 4.404 1.00 89.94 87 LYS A CA 1
ATOM 674 C C . LYS A 1 87 ? -20.449 -7.590 4.136 1.00 89.94 87 LYS A C 1
ATOM 676 O O . LYS A 1 87 ? -20.723 -8.354 5.056 1.00 89.94 87 LYS A O 1
ATOM 681 N N . GLU A 1 88 ? -20.132 -7.964 2.902 1.00 89.06 88 GLU A N 1
ATOM 682 C CA . GLU A 1 88 ? -20.050 -9.351 2.428 1.00 89.06 88 GLU A CA 1
ATOM 683 C C . GLU A 1 88 ? -18.620 -9.925 2.508 1.00 89.06 88 GLU A C 1
ATOM 685 O O . GLU A 1 88 ? -18.406 -11.094 2.193 1.00 89.06 88 GLU A O 1
ATOM 690 N N . LEU A 1 89 ? -17.645 -9.103 2.916 1.00 84.44 89 LEU A N 1
ATOM 691 C CA . LEU A 1 89 ? -16.227 -9.449 3.068 1.00 84.44 89 LEU A CA 1
ATOM 692 C C . LEU A 1 89 ? -15.904 -10.017 4.459 1.00 84.44 89 LEU A C 1
ATOM 694 O O . LEU A 1 89 ? -15.164 -11.023 4.520 1.00 84.44 89 LEU A O 1
#

Sequence (89 aa):
MNQTQIQANRLIDGSTPMNSNQILEKLIELGIDCTTIDHPPMFSVSDSKSLRATPEGQGDLKNLFLKNKKGQMWLVSCHEDQMVDLKEL

Secondary structure (DSSP, 8-state):
-------TT--TTSPPPPPHHHHHHHHHHTT--------PPP-SHHHHHHT-S-TT-TT-EEEEEEE-TT--EEEEEEETT----TTT-

Radius of gyration: 17.42 Å; chains: 1; bounding box: 38×28×51 Å

pLDDT: mean 81.48, std 16.0, range [33.41, 97.5]

Foldseek 3Di:
DDDPPPDPQADPVRDGDDDPVRVVVVCVVVVHDDDDDDDDDDDDPVVVVVPPPDPVQPPA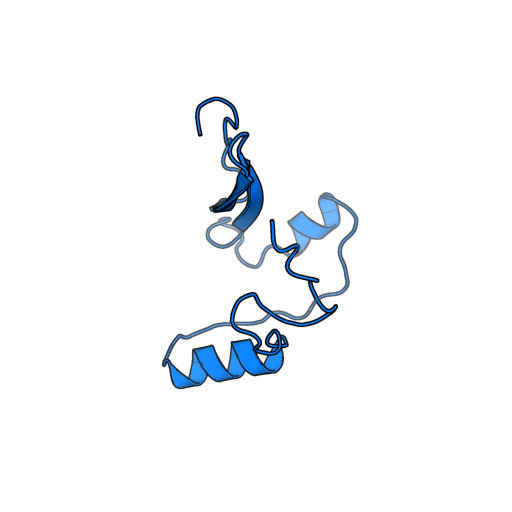WDWDFDADPVGDTDIDIDRPPDDDDPVVD